Protein AF-A0A7X6B1A9-F1 (afdb_monomer_lite)

Radius of gyration: 17.67 Å; chains: 1; bounding box: 38×29×54 Å

Sequence (160 aa):
MDDIAAAAGVGKGTLFRAFGSRDGLLDALFAARLNPWRKELHRTGSPIGPGAPAADRIVSILEQLLNFKLENPGLLAARESSGTNLLAAPHYLWVHSVLCDLLEQVGIRAPSAQYTAHLLLGGLHVELIAALKASGCSEADIRHALVSTARRVLGMPTDT

Foldseek 3Di:
DCVVCVVVVHDPVVCCVVQVDPVSVLVVVVCVLCVVVVVLCPDPPRQLHPPHQLLSNLLVLLVVLLVSCVVPVVSLVVNVVVVDDQCPDPVLVVQLVSQLVSCVSLPQHPPRSSVVSVVLVVLNDSVNVVVCVVVPDDSVNSSLVSSQVSCVVSVHDRPD

Secondary structure (DSSP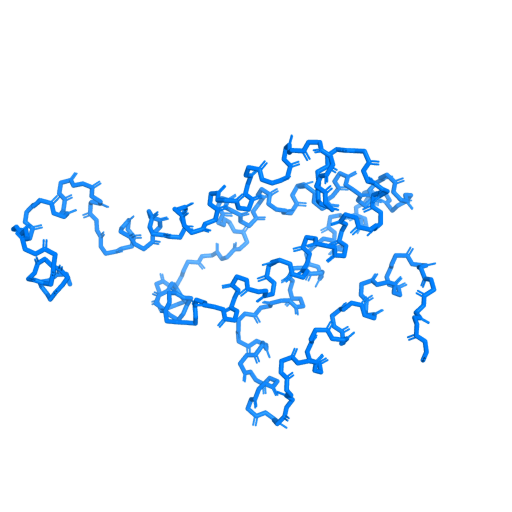, 8-state):
-HHHHHHTTS-HHHHHHHHSSHHHHHHHHHHHHHHHHHHHTTSTTSTTSTTS-HHHHHHHHHHHHHHHHHH-HHHHHHHHTTT--GGG-HHHHHHHHHHHHHHHHTT--TTHHHHHHHHHHHTT-HHHHHHHHHTT--HHHHHHHHHHHHHHHTTPPPP-

InterPro domains:
  IPR001647 DNA-binding HTH domain, TetR-type [PF00440] (1-29)
  IPR001647 DNA-binding HTH domain, TetR-type [PS50977] (1-37)
  IPR009057 Homedomain-like superfamily [SSF46689] (1-44)
  IPR050109 HTH-type, TetR-like transcriptional regulator [PTHR30055] (1-154)

Organism: Streptomyces malaysiensis (NCBI:txid92644)

Structure (mmCIF, N/CA/C/O backbone):
data_AF-A0A7X6B1A9-F1
#
_entry.id   AF-A0A7X6B1A9-F1
#
loop_
_atom_site.group_PDB
_atom_site.id
_atom_site.type_symbol
_atom_site.label_atom_id
_atom_site.label_alt_id
_atom_site.label_comp_id
_atom_site.label_asym_id
_atom_site.label_entity_id
_atom_site.label_seq_id
_atom_site.pdbx_PDB_ins_code
_atom_site.Cartn_x
_atom_site.Cartn_y
_atom_site.Cartn_z
_atom_site.occupancy
_atom_site.B_iso_or_equiv
_atom_site.auth_seq_id
_atom_site.auth_comp_id
_atom_site.auth_asym_id
_atom_site.auth_atom_id
_atom_site.pdbx_PDB_model_num
ATOM 1 N N . MET A 1 1 ? 16.845 1.665 -21.082 1.00 87.38 1 MET A N 1
ATOM 2 C CA . MET A 1 1 ? 15.881 1.371 -22.171 1.00 87.38 1 MET A CA 1
ATOM 3 C C . MET A 1 1 ? 16.498 0.434 -23.188 1.00 87.38 1 MET A C 1
ATOM 5 O O . MET A 1 1 ? 15.855 -0.550 -23.510 1.00 87.38 1 MET A O 1
ATOM 9 N N . ASP A 1 2 ? 17.723 0.699 -23.647 1.00 91.25 2 ASP A N 1
ATOM 10 C CA . ASP A 1 2 ? 18.431 -0.195 -24.576 1.00 91.25 2 ASP A CA 1
ATOM 11 C C . ASP A 1 2 ? 18.623 -1.602 -23.996 1.00 91.25 2 ASP A C 1
ATOM 13 O O . ASP A 1 2 ? 18.203 -2.568 -24.623 1.00 91.25 2 ASP A O 1
ATOM 17 N N . ASP A 1 3 ? 19.086 -1.709 -22.747 1.00 92.12 3 ASP A N 1
ATOM 18 C CA . ASP A 1 3 ? 19.242 -3.008 -22.070 1.00 92.12 3 ASP A CA 1
ATOM 19 C C . ASP A 1 3 ? 17.919 -3.769 -21.917 1.00 92.12 3 ASP A C 1
ATOM 21 O O . ASP A 1 3 ? 17.873 -4.987 -22.052 1.00 92.12 3 ASP A O 1
ATOM 25 N N . ILE A 1 4 ? 16.816 -3.049 -21.681 1.00 90.88 4 ILE A N 1
ATOM 26 C CA . ILE A 1 4 ? 15.475 -3.644 -21.576 1.00 90.88 4 ILE A CA 1
ATOM 27 C C . ILE A 1 4 ? 15.030 -4.170 -22.942 1.00 90.88 4 ILE A C 1
ATOM 29 O O . ILE A 1 4 ? 14.465 -5.255 -23.022 1.00 90.88 4 ILE A O 1
ATOM 33 N N . ALA A 1 5 ? 15.288 -3.418 -24.016 1.00 92.50 5 ALA A N 1
ATOM 34 C CA . ALA A 1 5 ? 14.943 -3.830 -25.372 1.00 92.50 5 ALA A CA 1
ATOM 35 C C . ALA A 1 5 ? 15.740 -5.078 -25.780 1.00 92.50 5 ALA A C 1
ATOM 37 O O . ALA A 1 5 ? 15.156 -6.044 -26.267 1.00 92.50 5 ALA A O 1
ATOM 38 N N . ALA A 1 6 ? 17.044 -5.087 -25.484 1.00 94.75 6 ALA A N 1
ATOM 39 C CA . ALA A 1 6 ? 17.920 -6.232 -25.702 1.00 94.75 6 ALA A CA 1
ATOM 40 C C . ALA A 1 6 ? 17.452 -7.466 -24.915 1.00 94.75 6 ALA A C 1
ATOM 42 O O . ALA A 1 6 ? 17.275 -8.531 -25.501 1.00 94.75 6 ALA A O 1
ATOM 43 N N . ALA A 1 7 ? 17.170 -7.314 -23.617 1.00 93.44 7 ALA A N 1
ATOM 44 C CA . ALA A 1 7 ? 16.677 -8.402 -22.774 1.00 93.44 7 ALA A CA 1
ATOM 45 C C . ALA A 1 7 ? 15.302 -8.934 -23.219 1.00 93.44 7 ALA A C 1
ATOM 47 O O . ALA A 1 7 ? 15.037 -10.127 -23.102 1.00 93.44 7 ALA A O 1
ATOM 48 N N . ALA A 1 8 ? 14.432 -8.068 -23.747 1.00 91.81 8 ALA A N 1
ATOM 49 C CA . ALA A 1 8 ? 13.116 -8.442 -24.261 1.00 91.81 8 ALA A CA 1
ATOM 50 C C . ALA A 1 8 ? 13.137 -8.936 -25.721 1.00 91.81 8 ALA A C 1
ATOM 52 O O . ALA A 1 8 ? 12.088 -9.308 -26.244 1.00 91.81 8 ALA A O 1
ATOM 53 N N . GLY A 1 9 ? 14.292 -8.922 -26.398 1.00 94.62 9 GLY A N 1
ATOM 54 C CA . GLY A 1 9 ? 14.406 -9.315 -27.805 1.00 94.62 9 GLY A CA 1
ATOM 55 C C . GLY A 1 9 ? 13.642 -8.401 -28.772 1.00 94.62 9 GLY A C 1
ATOM 56 O O . GLY A 1 9 ? 13.244 -8.839 -29.849 1.00 94.62 9 GLY A O 1
ATOM 57 N N . VAL A 1 10 ? 13.408 -7.138 -28.399 1.00 95.44 10 VAL A N 1
ATOM 58 C CA . VAL A 1 10 ? 12.674 -6.157 -29.215 1.00 95.44 10 VAL A CA 1
ATOM 59 C C . VAL A 1 10 ? 13.539 -4.947 -29.547 1.00 95.44 10 VAL A C 1
ATOM 61 O O . VAL A 1 10 ? 14.475 -4.598 -28.832 1.00 95.44 10 VAL A O 1
ATOM 64 N N . GLY A 1 11 ? 13.198 -4.241 -30.625 1.00 94.62 11 GLY A N 1
ATOM 65 C CA . GLY A 1 11 ? 13.831 -2.960 -30.929 1.00 94.62 11 GLY A CA 1
ATOM 66 C C . GLY A 1 11 ? 13.464 -1.883 -29.901 1.00 94.62 11 GLY A C 1
ATOM 67 O O . GLY A 1 11 ? 12.318 -1.800 -29.455 1.00 94.62 11 GLY A O 1
ATOM 68 N N . LYS A 1 12 ? 14.405 -0.979 -29.590 1.00 92.94 12 LYS A N 1
ATOM 69 C CA . LYS A 1 12 ? 14.173 0.200 -28.728 1.00 92.94 12 LYS A CA 1
ATOM 70 C C . LYS A 1 12 ? 12.920 0.982 -29.152 1.00 92.94 12 LYS A C 1
ATOM 72 O O . LYS A 1 12 ? 12.109 1.359 -28.310 1.00 92.94 12 LYS A O 1
ATOM 77 N N . GLY A 1 13 ? 12.728 1.169 -30.462 1.00 93.19 13 GLY A N 1
ATOM 78 C CA . GLY A 1 13 ? 11.564 1.859 -31.029 1.00 93.19 13 GLY A CA 1
ATOM 79 C C . GLY A 1 13 ? 10.220 1.209 -30.679 1.00 93.19 13 GLY A C 1
ATOM 80 O O . GLY A 1 13 ? 9.235 1.923 -30.518 1.00 93.19 13 GLY A O 1
ATOM 81 N N . THR A 1 14 ? 10.175 -0.112 -30.485 1.00 95.12 14 THR A N 1
ATOM 82 C CA . THR A 1 14 ? 8.969 -0.825 -30.035 1.00 95.12 14 THR A CA 1
ATOM 83 C C . THR A 1 14 ? 8.588 -0.412 -28.617 1.00 95.12 14 THR A C 1
ATOM 85 O O . THR A 1 14 ? 7.427 -0.101 -28.366 1.00 95.12 14 THR A O 1
ATOM 88 N N . LEU A 1 15 ? 9.563 -0.322 -27.705 1.00 93.06 15 LEU A N 1
ATOM 89 C CA . LEU A 1 15 ? 9.310 0.117 -26.331 1.00 93.06 15 LEU A CA 1
ATOM 90 C C . LEU A 1 15 ? 8.852 1.577 -26.272 1.00 93.06 15 LEU A C 1
ATOM 92 O O . LEU A 1 15 ? 7.903 1.884 -25.561 1.00 93.06 15 LEU A O 1
ATOM 96 N N . PHE A 1 16 ? 9.475 2.476 -27.040 1.00 92.81 16 PHE A N 1
ATOM 97 C CA . PHE A 1 16 ? 9.048 3.880 -27.076 1.00 92.81 16 PHE A CA 1
ATOM 98 C C . PHE A 1 16 ? 7.653 4.055 -27.686 1.00 92.81 16 PHE A C 1
ATOM 100 O O . PHE A 1 16 ? 6.884 4.871 -27.195 1.00 92.81 16 PHE A O 1
ATOM 107 N N . ARG A 1 17 ? 7.282 3.270 -28.705 1.00 94.44 17 ARG A N 1
ATOM 108 C CA . ARG A 1 17 ? 5.914 3.290 -29.254 1.00 94.44 17 ARG A CA 1
ATOM 109 C C . ARG A 1 17 ? 4.878 2.759 -28.265 1.00 94.44 17 ARG A C 1
ATOM 111 O O . ARG A 1 17 ? 3.779 3.294 -28.212 1.00 94.44 17 ARG A O 1
ATOM 118 N N . ALA A 1 18 ? 5.220 1.719 -27.505 1.00 92.81 18 ALA A N 1
ATOM 119 C CA . ALA A 1 18 ? 4.309 1.106 -26.541 1.00 92.81 18 ALA A CA 1
ATOM 120 C C . ALA A 1 18 ? 4.152 1.931 -25.253 1.00 92.81 18 ALA A C 1
ATOM 122 O O . ALA A 1 18 ? 3.051 2.029 -24.721 1.00 92.81 18 ALA A O 1
ATOM 123 N N . PHE A 1 19 ? 5.244 2.508 -24.749 1.00 93.00 19 PHE A N 1
ATOM 124 C CA . PHE A 1 19 ? 5.297 3.076 -23.399 1.00 93.00 19 PHE A CA 1
ATOM 125 C C . PHE A 1 19 ? 5.673 4.561 -23.355 1.00 93.00 19 PHE A C 1
ATOM 127 O O . PHE A 1 19 ? 5.587 5.176 -22.297 1.00 93.00 19 PHE A O 1
ATOM 134 N N . GLY A 1 20 ? 6.105 5.156 -24.470 1.00 92.00 20 GLY A N 1
ATOM 135 C CA . GLY A 1 20 ? 6.470 6.574 -24.583 1.00 92.00 20 GLY A CA 1
ATOM 136 C C . GLY A 1 20 ? 7.807 6.944 -23.934 1.00 92.00 20 GLY A C 1
ATOM 137 O O . GLY A 1 20 ? 8.630 7.614 -24.551 1.00 92.00 20 GLY A O 1
ATOM 138 N N . SER A 1 21 ? 8.053 6.496 -22.705 1.00 90.19 21 SER A N 1
ATOM 139 C CA . SER A 1 21 ? 9.254 6.809 -21.930 1.00 90.19 21 SER A CA 1
ATOM 140 C C . SER A 1 21 ? 9.630 5.667 -20.982 1.00 90.19 21 SER A C 1
ATOM 142 O O . SER A 1 21 ? 8.912 4.674 -20.842 1.00 90.19 21 SER A O 1
ATOM 144 N N . ARG A 1 22 ? 10.776 5.808 -20.303 1.00 87.88 22 ARG A N 1
ATOM 145 C CA . ARG A 1 22 ? 11.149 4.911 -19.199 1.00 87.88 22 ARG A CA 1
ATOM 146 C C . ARG A 1 22 ? 10.115 4.969 -18.071 1.00 87.88 22 ARG A C 1
ATOM 148 O O . ARG A 1 22 ? 9.767 3.922 -17.539 1.00 87.88 22 ARG A O 1
ATOM 155 N N . ASP A 1 23 ? 9.609 6.157 -17.747 1.00 83.69 23 ASP A N 1
ATOM 156 C CA . ASP A 1 23 ? 8.595 6.329 -16.703 1.00 83.69 23 ASP A CA 1
ATOM 157 C C . ASP A 1 23 ? 7.257 5.710 -17.115 1.00 83.69 23 ASP A C 1
ATOM 159 O O . ASP A 1 23 ? 6.664 4.980 -16.329 1.00 83.69 23 ASP A O 1
ATOM 163 N N . GLY A 1 24 ? 6.840 5.872 -18.376 1.00 86.94 24 GLY A N 1
ATOM 164 C CA . GLY A 1 24 ? 5.639 5.211 -18.893 1.00 86.94 24 GLY A CA 1
ATOM 165 C C . GLY A 1 24 ? 5.747 3.681 -18.878 1.00 86.94 24 GLY A C 1
ATOM 166 O O . GLY A 1 24 ? 4.771 2.988 -18.588 1.00 86.94 24 GLY A O 1
ATOM 167 N N . LEU A 1 25 ? 6.949 3.133 -19.094 1.00 90.06 25 LEU A N 1
ATOM 168 C CA . LEU A 1 25 ? 7.212 1.702 -18.920 1.00 90.06 25 LEU A CA 1
ATOM 169 C C . LEU A 1 25 ? 7.118 1.283 -17.443 1.00 90.06 25 LEU A C 1
ATOM 171 O O . LEU A 1 25 ? 6.514 0.253 -17.141 1.00 90.06 25 LEU A O 1
ATOM 175 N N . LEU A 1 26 ? 7.696 2.059 -16.521 1.00 87.44 26 LEU A N 1
ATOM 176 C CA . LEU A 1 26 ? 7.615 1.787 -15.081 1.00 87.44 26 LEU A CA 1
ATOM 177 C C . LEU A 1 26 ? 6.173 1.877 -14.565 1.00 87.44 26 LEU A C 1
ATOM 179 O O . LEU A 1 26 ? 5.768 1.052 -13.747 1.00 87.44 26 LEU A O 1
ATOM 183 N N . ASP A 1 27 ? 5.380 2.822 -15.067 1.00 84.50 27 ASP A N 1
ATOM 184 C CA . ASP A 1 27 ? 3.955 2.936 -14.761 1.00 84.50 27 ASP A CA 1
ATOM 185 C C . ASP A 1 27 ? 3.160 1.743 -15.288 1.00 84.50 27 ASP A C 1
ATOM 187 O O . ASP A 1 27 ? 2.357 1.175 -14.544 1.00 84.50 27 ASP A O 1
ATOM 191 N N . ALA A 1 28 ? 3.418 1.306 -16.523 1.00 89.00 28 ALA A N 1
ATOM 192 C CA . ALA A 1 28 ? 2.792 0.113 -17.086 1.00 89.00 28 ALA A CA 1
ATOM 193 C C . ALA A 1 28 ? 3.147 -1.148 -16.281 1.00 89.00 28 ALA A C 1
ATOM 195 O O . ALA A 1 28 ? 2.265 -1.945 -15.952 1.00 89.00 28 ALA A O 1
ATOM 196 N N . LEU A 1 29 ? 4.419 -1.306 -15.901 1.00 89.62 29 LEU A N 1
ATOM 197 C CA . LEU A 1 29 ? 4.881 -2.421 -15.074 1.00 89.62 29 LEU A CA 1
ATOM 198 C C . LEU A 1 29 ? 4.231 -2.399 -13.685 1.00 89.62 29 LEU A C 1
ATOM 200 O O . LEU A 1 29 ? 3.750 -3.427 -13.207 1.00 89.62 29 LEU A O 1
ATOM 204 N N . PHE A 1 30 ? 4.165 -1.229 -13.052 1.00 87.56 30 PHE A N 1
ATOM 205 C CA . PHE A 1 30 ? 3.505 -1.055 -11.763 1.00 87.56 30 PHE A CA 1
ATOM 206 C C . PHE A 1 30 ? 2.010 -1.375 -11.846 1.00 87.56 30 PHE A C 1
ATOM 208 O O . PHE A 1 30 ? 1.493 -2.129 -11.024 1.00 87.56 30 PHE A O 1
ATOM 215 N N . ALA A 1 31 ? 1.316 -0.868 -12.867 1.00 86.81 31 ALA A N 1
ATOM 216 C CA . ALA A 1 31 ? -0.095 -1.155 -13.093 1.00 86.81 31 ALA A CA 1
ATOM 217 C C . ALA A 1 31 ? -0.346 -2.654 -13.316 1.00 86.81 31 ALA A C 1
ATOM 219 O O . ALA A 1 31 ? -1.300 -3.197 -12.758 1.00 86.81 31 ALA A O 1
ATOM 220 N N . ALA A 1 32 ? 0.520 -3.330 -14.077 1.00 89.94 32 ALA A N 1
ATOM 221 C CA . ALA A 1 32 ? 0.438 -4.768 -14.305 1.00 89.94 32 ALA A CA 1
ATOM 222 C C . ALA A 1 32 ? 0.615 -5.566 -13.004 1.00 89.94 32 ALA A C 1
ATOM 224 O O . ALA A 1 32 ? -0.173 -6.473 -12.736 1.00 89.94 32 ALA A O 1
ATOM 225 N N . ARG A 1 33 ? 1.592 -5.193 -12.167 1.00 88.69 33 ARG A N 1
ATOM 226 C CA . ARG A 1 33 ? 1.840 -5.822 -10.858 1.00 88.69 33 ARG A CA 1
ATOM 227 C C . ARG A 1 33 ? 0.716 -5.564 -9.856 1.00 88.69 33 ARG A C 1
ATOM 229 O O . ARG A 1 33 ? 0.431 -6.426 -9.035 1.00 88.69 33 ARG A O 1
ATOM 236 N N . LEU A 1 34 ? 0.053 -4.411 -9.940 1.00 85.38 34 LEU A N 1
ATOM 237 C CA . LEU A 1 34 ? -1.069 -4.063 -9.068 1.00 85.38 34 LEU A CA 1
ATOM 238 C C . LEU A 1 34 ? -2.392 -4.713 -9.511 1.00 85.38 34 LEU A C 1
ATOM 240 O O . LEU A 1 34 ? -3.319 -4.846 -8.716 1.00 85.38 34 LEU A O 1
ATOM 244 N N . ASN A 1 35 ? -2.511 -5.120 -10.776 1.00 87.88 35 ASN A N 1
ATOM 245 C CA . ASN A 1 35 ? -3.762 -5.622 -11.346 1.00 87.88 35 ASN A CA 1
ATOM 246 C C . ASN A 1 35 ? -4.357 -6.848 -10.617 1.00 87.88 35 ASN A C 1
ATOM 248 O O . ASN A 1 35 ? -5.567 -6.840 -10.384 1.00 87.88 35 ASN A O 1
ATOM 252 N N . PRO A 1 36 ? -3.581 -7.879 -10.216 1.00 87.38 36 PRO A N 1
ATOM 253 C CA . PRO A 1 36 ? -4.116 -8.997 -9.434 1.00 87.38 36 PRO A CA 1
ATOM 254 C C . PRO A 1 36 ? -4.768 -8.525 -8.132 1.00 87.38 36 PRO A C 1
ATOM 256 O O . PRO A 1 36 ? -5.891 -8.914 -7.825 1.00 87.38 36 PRO A O 1
ATOM 259 N N . TRP A 1 37 ? -4.111 -7.598 -7.435 1.00 86.06 37 TRP A N 1
ATOM 260 C CA . TRP A 1 37 ? -4.630 -7.003 -6.211 1.00 86.06 37 TRP A CA 1
ATOM 261 C C . TRP A 1 37 ? -5.926 -6.210 -6.443 1.00 86.06 37 TRP A C 1
ATOM 263 O O . TRP A 1 37 ? -6.893 -6.349 -5.694 1.00 86.06 37 TRP A O 1
ATOM 273 N N . ARG A 1 38 ? -6.010 -5.438 -7.537 1.00 86.19 38 ARG A N 1
ATOM 274 C CA . ARG A 1 38 ? -7.248 -4.720 -7.896 1.00 86.19 38 ARG A CA 1
ATOM 275 C C . ARG A 1 38 ? -8.424 -5.656 -8.167 1.00 86.19 38 ARG A C 1
ATOM 277 O O . ARG A 1 38 ? -9.558 -5.320 -7.830 1.00 86.19 38 ARG A O 1
ATOM 284 N N . LYS A 1 39 ? -8.173 -6.808 -8.792 1.00 88.56 39 LYS A N 1
ATOM 285 C CA . LYS A 1 39 ? -9.212 -7.820 -9.038 1.00 88.56 39 LYS A CA 1
ATOM 286 C C . LYS A 1 39 ? -9.717 -8.4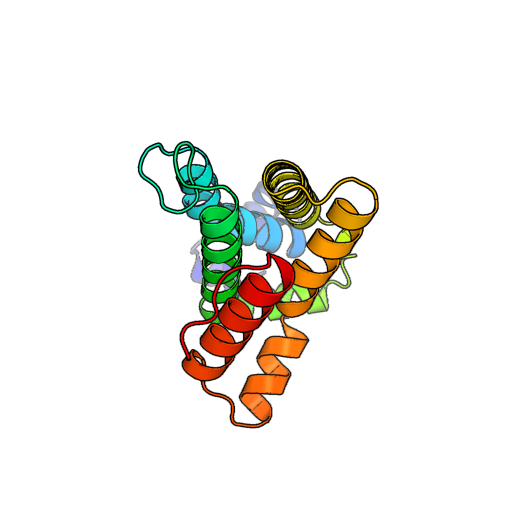14 -7.728 1.00 88.56 39 LYS A C 1
ATOM 288 O O . LYS A 1 39 ? -10.919 -8.578 -7.555 1.00 88.56 39 LYS A O 1
ATOM 293 N N . GLU A 1 40 ? -8.803 -8.670 -6.802 1.00 88.19 40 GLU A N 1
ATOM 294 C CA . GLU A 1 40 ? -9.097 -9.261 -5.501 1.00 88.19 40 GLU A CA 1
ATOM 295 C C . GLU A 1 40 ? -10.015 -8.365 -4.647 1.00 88.19 40 GLU A C 1
ATOM 297 O O . GLU A 1 40 ? -10.963 -8.854 -4.038 1.00 88.19 40 GLU A O 1
ATOM 302 N N . LEU A 1 41 ? -9.843 -7.038 -4.723 1.00 86.62 41 LEU A N 1
ATOM 303 C CA . LEU A 1 41 ? -10.714 -6.045 -4.068 1.00 86.62 41 LEU A CA 1
ATOM 304 C C . LEU A 1 41 ? -12.186 -6.104 -4.507 1.00 86.62 41 LEU A C 1
ATOM 306 O O . LEU A 1 41 ? -13.062 -5.662 -3.765 1.00 86.62 41 LEU A O 1
ATOM 310 N N . HIS A 1 42 ? -12.466 -6.644 -5.693 1.00 87.31 42 HIS A N 1
ATOM 311 C CA . HIS A 1 42 ? -13.822 -6.781 -6.232 1.00 87.31 42 HIS A CA 1
ATOM 312 C C . HIS A 1 42 ? -14.356 -8.217 -6.134 1.00 87.31 42 HIS A C 1
ATOM 314 O O . HIS A 1 42 ? -15.511 -8.469 -6.474 1.00 87.31 42 HIS A O 1
ATOM 320 N N . ARG A 1 43 ? -13.540 -9.172 -5.672 1.00 89.56 43 ARG A N 1
ATOM 321 C CA . ARG A 1 43 ? -13.897 -10.590 -5.629 1.00 89.56 43 ARG A CA 1
ATOM 322 C C . ARG A 1 43 ? -14.608 -10.933 -4.320 1.00 89.56 43 ARG A C 1
ATOM 324 O O . ARG A 1 43 ? -14.024 -10.837 -3.245 1.00 89.56 43 ARG A O 1
ATOM 331 N N . THR A 1 44 ? -15.850 -11.407 -4.392 1.00 86.12 44 THR A N 1
ATOM 332 C CA . THR A 1 44 ? -16.561 -11.944 -3.218 1.00 86.12 44 THR A CA 1
ATOM 333 C C . THR A 1 44 ? -15.798 -13.123 -2.604 1.00 86.12 44 THR A C 1
ATOM 335 O O . THR A 1 44 ? -15.225 -13.951 -3.318 1.00 86.12 44 THR A O 1
ATOM 338 N N . GLY A 1 45 ? -15.770 -13.194 -1.271 1.00 86.38 45 GLY A N 1
ATOM 339 C CA . GLY A 1 45 ? -15.002 -14.206 -0.536 1.00 86.38 45 GLY A CA 1
ATOM 340 C C . GLY A 1 45 ? -13.492 -13.945 -0.516 1.00 86.38 45 GLY A C 1
ATOM 341 O O . GLY A 1 45 ? -12.722 -14.819 -0.127 1.00 86.38 45 GLY A O 1
ATOM 342 N N . SER A 1 46 ? -13.046 -12.775 -0.974 1.00 89.12 46 SER A N 1
ATOM 343 C CA . SER A 1 46 ? -11.697 -12.279 -0.712 1.00 89.12 46 SER A CA 1
ATOM 344 C C . SER A 1 46 ? -11.612 -11.619 0.669 1.00 89.12 46 SER A C 1
ATOM 346 O O . SER A 1 46 ? -12.544 -10.894 1.023 1.00 89.12 46 SER A O 1
ATOM 348 N N . PRO A 1 47 ? -10.484 -11.747 1.398 1.00 85.25 47 PRO A N 1
ATOM 349 C CA . PRO A 1 47 ? -10.221 -10.969 2.615 1.00 85.25 47 PRO A CA 1
ATOM 350 C C . PRO A 1 47 ? -10.299 -9.444 2.422 1.00 85.25 47 PRO A C 1
ATOM 352 O O . PRO A 1 47 ? -10.579 -8.714 3.366 1.00 85.25 47 PRO A O 1
ATOM 355 N N . ILE A 1 48 ? -10.075 -8.948 1.200 1.00 87.50 48 ILE A N 1
ATOM 356 C CA . ILE A 1 48 ? -10.199 -7.520 0.854 1.00 87.50 48 ILE A CA 1
ATOM 357 C C . ILE A 1 48 ? -11.440 -7.208 0.022 1.00 87.50 48 ILE A C 1
ATOM 359 O O . ILE A 1 48 ? -11.726 -6.040 -0.246 1.00 87.50 48 ILE A O 1
ATOM 363 N N . GLY A 1 49 ? -12.190 -8.227 -0.383 1.00 87.56 49 GLY A N 1
ATOM 364 C CA . GLY A 1 49 ? -13.351 -8.082 -1.245 1.00 87.56 49 GLY A CA 1
ATOM 365 C C . GLY A 1 49 ? -14.642 -7.762 -0.494 1.00 87.56 49 GLY A C 1
ATOM 366 O O . GLY A 1 49 ? -14.663 -7.653 0.735 1.00 87.56 49 GLY A O 1
ATOM 367 N N . PRO A 1 50 ? -15.753 -7.607 -1.229 1.00 85.62 50 PRO A N 1
ATOM 368 C CA . PRO A 1 50 ? -17.064 -7.382 -0.635 1.00 85.62 50 PRO A CA 1
ATOM 369 C C . PRO A 1 50 ? -17.486 -8.553 0.266 1.00 85.62 50 PRO A C 1
ATOM 371 O O . PRO A 1 50 ? -17.282 -9.719 -0.081 1.00 85.62 50 PRO A O 1
ATOM 374 N N . GLY A 1 51 ? -18.117 -8.232 1.398 1.00 86.38 51 GLY A N 1
ATOM 375 C CA . GLY A 1 51 ? -18.650 -9.205 2.360 1.00 86.38 51 GLY A CA 1
ATOM 376 C C . GLY A 1 51 ? -17.774 -9.448 3.592 1.00 86.38 51 GLY A C 1
ATOM 377 O O . GLY A 1 51 ? -18.289 -9.935 4.593 1.00 86.38 51 GLY A O 1
ATOM 378 N N . ALA A 1 52 ? -16.492 -9.069 3.564 1.00 90.31 52 ALA A N 1
ATOM 379 C CA . ALA A 1 52 ? -15.651 -9.054 4.762 1.00 90.31 52 ALA A CA 1
ATOM 380 C C . ALA A 1 52 ? -15.918 -7.792 5.617 1.00 90.31 52 ALA A C 1
ATOM 382 O O . ALA A 1 52 ? -16.227 -6.736 5.047 1.00 90.31 52 ALA A O 1
ATOM 383 N N . PRO A 1 53 ? -15.788 -7.856 6.959 1.00 93.81 53 PRO A N 1
ATOM 384 C CA . PRO A 1 53 ? -15.922 -6.684 7.823 1.00 93.81 53 PRO A CA 1
ATOM 385 C C . PRO A 1 53 ? -14.958 -5.565 7.417 1.00 93.81 53 PRO A C 1
ATOM 387 O O . PRO A 1 53 ? -13.797 -5.817 7.096 1.00 93.81 53 PRO A O 1
ATOM 390 N N . ALA A 1 54 ? -15.420 -4.312 7.437 1.00 94.94 54 ALA A N 1
ATOM 391 C CA . ALA A 1 54 ? -14.636 -3.181 6.934 1.00 94.94 54 ALA A CA 1
ATOM 392 C C . ALA A 1 54 ? -13.272 -3.034 7.633 1.00 94.94 54 ALA A C 1
ATOM 394 O O . ALA A 1 54 ? -12.271 -2.767 6.971 1.00 94.94 54 ALA A O 1
ATOM 395 N N . ALA A 1 55 ? -13.215 -3.284 8.944 1.00 95.56 55 ALA A N 1
ATOM 396 C CA . ALA A 1 55 ? -11.977 -3.228 9.717 1.00 95.56 55 ALA A CA 1
ATOM 397 C C . ALA A 1 55 ? -10.959 -4.298 9.263 1.00 95.56 55 ALA A C 1
ATOM 399 O O . ALA A 1 55 ? -9.799 -3.979 8.998 1.00 95.56 55 ALA A O 1
ATOM 400 N N . ASP A 1 56 ? 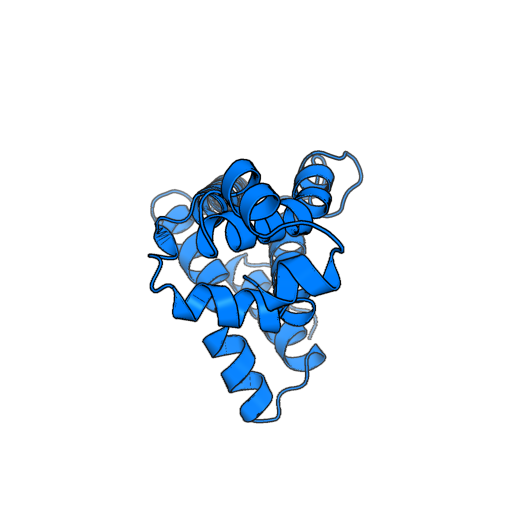-11.413 -5.539 9.059 1.00 94.25 56 ASP A N 1
ATOM 401 C CA . ASP A 1 56 ? -10.577 -6.644 8.568 1.00 94.25 56 ASP A CA 1
ATOM 402 C C . ASP A 1 56 ? -10.082 -6.392 7.139 1.00 94.25 56 ASP A C 1
ATOM 404 O O . ASP A 1 56 ? -8.933 -6.698 6.801 1.00 94.25 56 ASP A O 1
ATOM 408 N N . ARG A 1 57 ? -10.926 -5.774 6.301 1.00 95.75 57 ARG A N 1
ATOM 409 C CA . ARG A 1 57 ? -10.551 -5.366 4.941 1.00 95.75 57 ARG A CA 1
ATOM 410 C C . ARG A 1 57 ? -9.445 -4.320 4.952 1.00 95.75 57 ARG A C 1
ATOM 412 O O . ARG A 1 57 ? -8.519 -4.442 4.157 1.00 95.75 57 ARG A O 1
ATOM 419 N N . ILE A 1 58 ? -9.510 -3.320 5.839 1.00 96.50 58 ILE A N 1
ATOM 420 C CA . ILE A 1 58 ? -8.454 -2.301 5.976 1.00 96.50 58 ILE A CA 1
ATOM 421 C C . ILE A 1 58 ? -7.122 -2.975 6.311 1.00 96.50 58 ILE A C 1
ATOM 423 O O . ILE A 1 58 ? -6.136 -2.744 5.615 1.00 96.50 58 ILE A O 1
ATOM 427 N N . VAL A 1 59 ? -7.095 -3.849 7.320 1.00 96.00 59 VAL A N 1
ATOM 428 C CA . VAL A 1 59 ? -5.873 -4.575 7.708 1.00 96.00 59 VAL A CA 1
ATOM 429 C C . VAL A 1 59 ? -5.343 -5.411 6.538 1.00 96.00 59 VAL A C 1
ATOM 431 O O . VAL A 1 59 ? -4.182 -5.272 6.154 1.00 96.00 59 VAL A O 1
ATOM 434 N N . SER A 1 60 ? -6.214 -6.188 5.890 1.00 95.00 60 SER A N 1
ATOM 435 C CA . SER A 1 60 ? -5.851 -7.050 4.758 1.00 95.00 60 SER A CA 1
ATOM 436 C C . SER A 1 60 ? -5.358 -6.264 3.531 1.00 95.00 60 SER A C 1
ATOM 438 O O . SER A 1 60 ? -4.524 -6.754 2.764 1.00 95.00 60 SER A O 1
ATOM 440 N N . ILE A 1 61 ? -5.858 -5.040 3.319 1.00 95.31 61 ILE A N 1
ATOM 441 C CA . ILE A 1 61 ? -5.369 -4.109 2.291 1.00 95.31 61 ILE A CA 1
ATOM 442 C C . ILE A 1 61 ? -3.944 -3.665 2.623 1.00 95.31 61 ILE A C 1
ATOM 444 O O . ILE A 1 61 ? -3.069 -3.745 1.761 1.00 95.31 61 ILE A O 1
ATOM 448 N N . LEU A 1 62 ? -3.697 -3.223 3.858 1.00 95.94 62 LEU A N 1
ATOM 449 C CA . LEU A 1 62 ? -2.381 -2.743 4.286 1.00 95.94 62 LEU A CA 1
ATOM 450 C C . LEU A 1 62 ? -1.321 -3.844 4.195 1.00 95.94 62 LEU A C 1
ATOM 452 O O . LEU A 1 62 ? -0.217 -3.592 3.715 1.00 95.94 62 LEU A O 1
ATOM 456 N N . GLU A 1 63 ? -1.663 -5.074 4.573 1.00 94.62 63 GLU A N 1
ATOM 457 C CA . GLU A 1 63 ? -0.757 -6.217 4.446 1.00 94.62 63 GLU A CA 1
ATOM 458 C C . GLU A 1 63 ? -0.416 -6.553 2.993 1.00 94.62 63 GLU A C 1
ATOM 460 O O . GLU A 1 63 ? 0.739 -6.848 2.681 1.00 94.62 63 GLU A O 1
ATOM 465 N N . GLN A 1 64 ? -1.386 -6.480 2.081 1.00 93.06 64 GLN A N 1
ATOM 466 C CA . GLN A 1 64 ? -1.121 -6.711 0.660 1.00 93.06 64 GLN A CA 1
ATOM 467 C C . GLN A 1 64 ? -0.288 -5.594 0.036 1.00 93.06 64 GLN A C 1
ATOM 469 O O . GLN A 1 64 ? 0.579 -5.869 -0.793 1.00 93.06 64 GLN A O 1
ATOM 474 N N . LEU A 1 65 ? -0.485 -4.347 0.468 1.00 93.06 65 LEU A N 1
ATOM 475 C CA . LEU A 1 65 ? 0.382 -3.238 0.080 1.00 93.06 65 LEU A CA 1
ATOM 476 C C . LEU A 1 65 ? 1.808 -3.426 0.613 1.00 93.06 65 LEU A C 1
ATOM 478 O O . LEU A 1 65 ? 2.759 -3.154 -0.118 1.00 93.06 65 LEU A O 1
ATOM 482 N N . LEU A 1 66 ? 1.975 -3.920 1.844 1.00 94.62 66 LEU A N 1
ATOM 483 C CA . LEU A 1 66 ? 3.290 -4.275 2.379 1.00 94.62 66 LEU A CA 1
ATOM 484 C C . LEU A 1 66 ? 3.946 -5.383 1.545 1.00 94.62 66 LEU A C 1
ATOM 486 O O . LEU A 1 66 ? 5.083 -5.211 1.114 1.00 94.62 66 LEU A O 1
ATOM 490 N N . ASN A 1 67 ? 3.228 -6.475 1.257 1.00 92.81 67 ASN A N 1
ATOM 491 C CA . ASN A 1 67 ? 3.736 -7.577 0.427 1.00 92.81 67 ASN A CA 1
ATOM 492 C C . ASN A 1 67 ? 4.185 -7.079 -0.942 1.00 92.81 67 ASN A C 1
ATOM 494 O O . ASN A 1 67 ? 5.308 -7.342 -1.362 1.00 92.81 67 ASN A O 1
ATOM 498 N N . PHE A 1 68 ? 3.346 -6.274 -1.594 1.00 91.44 68 PHE A N 1
ATOM 499 C CA . PHE A 1 68 ? 3.681 -5.663 -2.870 1.00 91.44 68 PHE A CA 1
ATOM 500 C C . PHE A 1 68 ? 4.995 -4.875 -2.792 1.00 91.44 68 PHE A C 1
ATOM 502 O O . PHE A 1 68 ? 5.816 -4.956 -3.707 1.00 91.44 68 PHE A O 1
ATOM 509 N N . LYS A 1 69 ? 5.226 -4.135 -1.700 1.00 91.56 69 LYS A N 1
ATOM 510 C CA . LYS A 1 69 ? 6.456 -3.358 -1.518 1.00 91.56 69 LYS A CA 1
ATOM 511 C C . LYS A 1 69 ? 7.684 -4.231 -1.284 1.00 91.56 69 LYS A C 1
ATOM 513 O O . LYS A 1 69 ? 8.724 -3.975 -1.887 1.00 91.56 69 LYS A O 1
ATOM 518 N N . LEU A 1 70 ? 7.550 -5.273 -0.469 1.00 91.31 70 LEU A N 1
ATOM 519 C CA . LEU A 1 70 ? 8.629 -6.217 -0.171 1.00 91.31 70 LEU A CA 1
ATOM 520 C C . LEU A 1 70 ? 9.029 -7.057 -1.394 1.00 91.31 70 LEU A C 1
ATOM 522 O O . LEU A 1 70 ? 10.210 -7.328 -1.590 1.00 91.31 70 LEU A O 1
ATOM 526 N N . GLU A 1 71 ? 8.072 -7.405 -2.256 1.00 91.12 71 GLU A N 1
ATOM 527 C CA . GLU A 1 71 ? 8.309 -8.195 -3.472 1.00 91.12 71 GLU A CA 1
ATOM 528 C C . GLU A 1 71 ? 8.859 -7.373 -4.649 1.00 91.12 71 GLU A C 1
ATOM 530 O O . GLU A 1 71 ? 9.403 -7.938 -5.599 1.00 91.12 71 GLU A O 1
ATOM 535 N N . ASN A 1 72 ? 8.716 -6.041 -4.625 1.00 90.31 72 ASN A N 1
ATOM 536 C CA . ASN A 1 72 ? 9.060 -5.173 -5.758 1.00 90.31 72 ASN A CA 1
ATOM 537 C C . ASN A 1 72 ? 10.037 -4.021 -5.403 1.00 90.31 72 ASN A C 1
ATOM 539 O O . ASN A 1 72 ? 9.845 -2.902 -5.892 1.00 90.31 72 ASN A O 1
ATOM 543 N N . PRO A 1 73 ? 11.118 -4.244 -4.624 1.00 85.94 73 PRO A N 1
ATOM 544 C CA . PRO A 1 73 ? 11.993 -3.166 -4.151 1.00 85.94 73 PRO A CA 1
ATOM 545 C C . PRO A 1 73 ? 12.681 -2.412 -5.298 1.00 85.94 73 PRO A C 1
ATOM 547 O O . PRO A 1 73 ? 12.736 -1.185 -5.287 1.00 85.94 73 PRO A O 1
ATOM 550 N N . GLY A 1 74 ? 13.138 -3.119 -6.339 1.00 85.50 74 GLY A N 1
ATOM 551 C CA . GLY A 1 74 ? 13.791 -2.495 -7.497 1.00 85.50 74 GLY A CA 1
ATOM 552 C C . GLY A 1 74 ? 12.850 -1.631 -8.343 1.00 85.50 74 GLY A C 1
ATOM 553 O O . GLY A 1 74 ? 13.256 -0.583 -8.843 1.00 85.50 74 GLY A O 1
ATOM 554 N N . LEU A 1 75 ? 11.578 -2.029 -8.470 1.00 86.25 75 LEU A N 1
ATOM 555 C CA . LEU A 1 75 ? 10.558 -1.228 -9.156 1.00 86.25 75 LEU A CA 1
ATOM 556 C C . LEU A 1 75 ? 10.287 0.074 -8.398 1.00 86.25 75 LEU A C 1
ATOM 558 O O . LEU A 1 75 ? 10.127 1.127 -9.010 1.00 86.25 75 LEU A O 1
ATOM 562 N N . LEU A 1 76 ? 10.238 -0.002 -7.070 1.00 83.75 76 LEU A N 1
ATOM 563 C CA . LEU A 1 76 ? 9.924 1.142 -6.224 1.00 83.75 76 LEU A CA 1
ATOM 564 C C . LEU A 1 76 ? 11.083 2.133 -6.162 1.00 83.75 76 LEU A C 1
ATOM 566 O O . LEU A 1 76 ? 10.860 3.313 -6.414 1.00 83.75 76 LEU A O 1
ATOM 570 N N . ALA A 1 77 ? 12.315 1.647 -5.989 1.00 82.06 77 ALA A N 1
ATOM 571 C CA . ALA A 1 77 ? 13.513 2.480 -6.083 1.00 82.06 77 ALA A CA 1
ATOM 572 C C . ALA A 1 77 ? 13.607 3.188 -7.449 1.00 82.06 77 ALA A C 1
ATOM 574 O O . ALA A 1 77 ? 13.923 4.376 -7.534 1.00 82.06 77 ALA A O 1
ATOM 575 N N . ALA A 1 78 ? 13.265 2.486 -8.537 1.00 81.75 78 ALA A N 1
ATOM 576 C CA . ALA A 1 78 ? 13.245 3.080 -9.870 1.00 81.75 78 ALA A CA 1
ATOM 577 C C . ALA A 1 78 ? 12.180 4.180 -10.027 1.00 81.75 78 ALA A C 1
ATOM 579 O O . ALA A 1 78 ? 12.421 5.118 -10.783 1.00 81.75 78 ALA A O 1
ATOM 580 N N . ARG A 1 79 ? 11.038 4.094 -9.327 1.00 76.81 79 ARG A N 1
ATOM 581 C CA . ARG A 1 79 ? 9.989 5.132 -9.335 1.00 76.81 79 ARG A CA 1
ATOM 582 C C . ARG A 1 79 ? 10.336 6.336 -8.464 1.00 76.81 79 ARG A C 1
ATOM 584 O O . ARG A 1 79 ? 10.050 7.458 -8.866 1.00 76.81 79 ARG A O 1
ATOM 591 N N . GLU A 1 80 ? 10.936 6.123 -7.295 1.00 71.50 80 GLU A N 1
ATOM 592 C CA . GLU A 1 80 ? 11.351 7.215 -6.401 1.00 71.50 80 GLU A CA 1
ATOM 593 C C . GLU A 1 80 ? 12.379 8.126 -7.081 1.00 71.50 80 GLU A C 1
ATOM 595 O O . GLU A 1 80 ? 12.266 9.349 -7.016 1.00 71.50 80 GLU A O 1
ATOM 600 N N . SER A 1 81 ? 13.299 7.540 -7.858 1.00 69.69 81 SER A N 1
ATOM 601 C CA . SER A 1 81 ? 14.274 8.300 -8.652 1.00 69.69 81 SER A CA 1
ATOM 602 C C . SER A 1 81 ? 13.655 9.233 -9.706 1.00 69.69 81 SER A C 1
ATOM 604 O O . SER A 1 81 ? 14.326 10.156 -10.163 1.00 69.69 81 SER A O 1
ATOM 606 N N . SER A 1 82 ? 12.381 9.035 -10.071 1.00 65.38 82 SER A N 1
ATOM 607 C CA . SER A 1 82 ? 11.666 9.862 -11.053 1.00 65.38 82 SER A CA 1
ATOM 608 C C . SER A 1 82 ? 10.991 11.103 -10.438 1.00 65.38 82 SER A C 1
ATOM 610 O O . SER A 1 82 ? 10.335 11.850 -11.161 1.00 65.38 82 SER A O 1
ATOM 612 N N . GLY A 1 83 ? 11.106 11.347 -9.121 1.00 63.44 83 GLY A N 1
ATOM 613 C CA . GLY A 1 83 ? 10.636 12.587 -8.473 1.00 63.44 83 GLY A CA 1
ATOM 614 C C . GLY A 1 83 ? 9.118 12.823 -8.532 1.00 63.44 83 GLY A C 1
ATOM 615 O O . GLY A 1 83 ? 8.652 13.958 -8.442 1.00 63.44 83 GLY A O 1
ATOM 616 N N . THR A 1 84 ? 8.328 11.765 -8.728 1.00 67.56 84 THR A N 1
ATOM 617 C CA . THR A 1 84 ? 6.869 11.864 -8.869 1.00 67.56 84 THR A CA 1
ATOM 618 C C . THR A 1 84 ? 6.210 12.214 -7.535 1.00 67.56 84 THR A C 1
ATOM 620 O O . THR A 1 84 ? 6.506 11.598 -6.513 1.00 67.56 84 THR A O 1
ATOM 623 N N . ASN A 1 85 ? 5.256 13.151 -7.540 1.00 78.50 85 ASN A N 1
ATOM 624 C CA . ASN A 1 85 ? 4.433 13.437 -6.365 1.00 78.50 85 ASN A CA 1
ATOM 625 C C . ASN A 1 85 ? 3.566 12.211 -6.016 1.00 78.50 85 ASN A C 1
ATOM 627 O O . ASN A 1 85 ? 2.540 11.968 -6.655 1.00 78.50 85 ASN A O 1
ATOM 631 N N . LEU A 1 86 ? 3.982 11.452 -4.996 1.00 78.69 86 LEU A N 1
ATOM 632 C CA . LEU A 1 86 ? 3.323 10.220 -4.554 1.00 78.69 86 LEU A CA 1
ATOM 633 C C . LEU A 1 86 ? 1.837 10.434 -4.241 1.00 78.69 86 LEU A C 1
ATOM 635 O O . LEU A 1 86 ? 1.012 9.618 -4.644 1.00 78.69 86 LEU A O 1
ATOM 639 N N . LEU A 1 87 ? 1.491 11.538 -3.573 1.00 84.56 87 LEU A N 1
ATOM 640 C CA . LEU A 1 87 ? 0.110 11.828 -3.175 1.00 84.56 87 LEU A CA 1
ATOM 641 C C . LEU A 1 87 ? -0.793 12.131 -4.376 1.00 84.56 87 LEU A C 1
ATOM 643 O O . LEU A 1 87 ? -1.996 11.904 -4.309 1.00 84.56 87 LEU A O 1
ATOM 647 N N . ALA A 1 88 ? -0.216 12.610 -5.480 1.00 85.62 88 ALA A N 1
ATOM 648 C CA . ALA A 1 88 ? -0.932 12.855 -6.729 1.00 85.62 88 ALA A CA 1
ATOM 649 C C . ALA A 1 88 ? -0.981 11.620 -7.645 1.00 85.62 88 ALA A C 1
ATOM 651 O O . ALA A 1 88 ? -1.627 11.654 -8.694 1.00 85.62 88 ALA A O 1
ATOM 652 N N . ALA A 1 89 ? -0.298 10.527 -7.290 1.00 83.69 89 ALA A N 1
ATOM 653 C CA . ALA A 1 89 ? -0.243 9.351 -8.141 1.00 83.69 89 ALA A CA 1
ATOM 654 C C . ALA A 1 89 ? -1.631 8.676 -8.223 1.00 83.69 89 ALA A C 1
ATOM 656 O O . ALA A 1 89 ? -2.236 8.401 -7.183 1.00 83.69 89 ALA A O 1
ATOM 657 N N . PRO A 1 90 ? -2.133 8.313 -9.423 1.00 85.31 90 PRO A N 1
ATOM 658 C CA . PRO A 1 90 ? -3.484 7.761 -9.575 1.00 85.31 90 PRO A CA 1
ATOM 659 C C . PRO A 1 90 ? -3.750 6.508 -8.734 1.00 85.31 90 PRO A C 1
ATOM 661 O O . PRO A 1 90 ? -4.845 6.313 -8.215 1.00 85.31 90 PRO A O 1
ATOM 664 N N . HIS A 1 91 ? -2.739 5.650 -8.572 1.00 84.94 91 HIS A N 1
ATOM 665 C CA . HIS A 1 91 ? -2.862 4.462 -7.735 1.00 84.94 91 HIS A CA 1
ATOM 666 C C . HIS A 1 91 ? -2.953 4.818 -6.247 1.00 84.94 91 HIS A C 1
ATOM 668 O O . HIS A 1 91 ? -3.728 4.187 -5.540 1.00 84.94 91 HIS A O 1
ATOM 674 N N . TYR A 1 92 ? -2.204 5.823 -5.785 1.00 89.56 92 TYR A N 1
ATOM 675 C CA . TYR A 1 92 ? -2.250 6.283 -4.402 1.00 89.56 92 TYR A CA 1
ATOM 676 C C . TYR A 1 92 ? -3.636 6.839 -4.075 1.00 89.56 92 TYR A C 1
ATOM 678 O O . TYR A 1 92 ? -4.258 6.392 -3.116 1.00 89.56 92 TYR A O 1
ATOM 686 N N . LEU A 1 93 ? -4.148 7.740 -4.923 1.00 92.44 93 LEU A N 1
ATOM 687 C CA . LEU A 1 93 ? -5.476 8.342 -4.769 1.00 92.44 93 LEU A CA 1
ATOM 688 C C . LEU A 1 93 ? -6.590 7.293 -4.745 1.00 92.44 93 LEU A C 1
ATOM 690 O O . LEU A 1 93 ? -7.506 7.382 -3.936 1.00 92.44 93 LEU A O 1
ATOM 694 N N . TRP A 1 94 ? -6.493 6.270 -5.593 1.00 92.12 94 TRP A N 1
ATOM 695 C CA . TRP A 1 94 ? -7.477 5.193 -5.618 1.00 92.12 94 TRP A CA 1
ATOM 696 C C . TRP A 1 94 ? -7.461 4.336 -4.343 1.00 92.12 94 TRP A C 1
ATOM 698 O O . TRP A 1 94 ? -8.512 4.025 -3.792 1.00 92.12 94 TRP A O 1
ATOM 708 N N . VAL A 1 95 ? -6.285 3.957 -3.833 1.00 93.81 95 VAL A N 1
ATOM 709 C CA . VAL A 1 95 ? -6.218 3.210 -2.563 1.00 93.81 95 VAL A CA 1
ATOM 710 C C . VAL A 1 95 ? -6.686 4.078 -1.399 1.00 93.81 95 VAL A C 1
ATOM 712 O O . VAL A 1 95 ? -7.399 3.600 -0.519 1.00 93.81 95 VAL A O 1
ATOM 715 N N . HIS A 1 96 ? -6.310 5.355 -1.406 1.00 96.50 96 HIS A N 1
ATOM 716 C CA . HIS A 1 96 ? -6.751 6.330 -0.416 1.00 96.50 96 HIS A CA 1
ATOM 717 C C . HIS A 1 96 ? -8.277 6.451 -0.381 1.00 96.50 96 HIS A C 1
ATOM 719 O O . HIS A 1 96 ? -8.845 6.385 0.709 1.00 96.50 96 HIS A O 1
ATOM 725 N N . SER A 1 97 ? -8.949 6.519 -1.537 1.00 96.25 97 SER A N 1
ATOM 726 C CA . SER A 1 97 ? -10.415 6.577 -1.586 1.00 96.25 97 SER A CA 1
ATOM 727 C C . SER A 1 97 ? -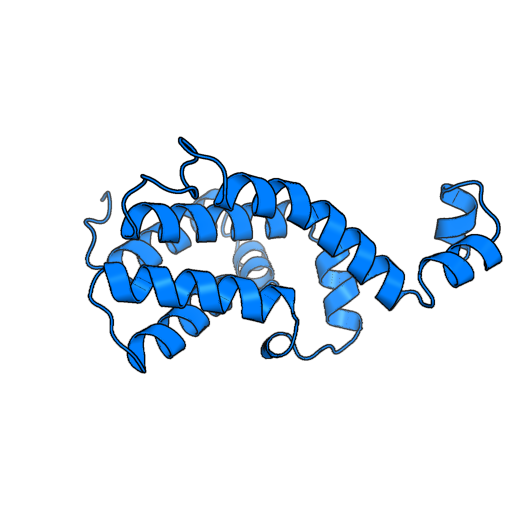11.058 5.303 -1.032 1.00 96.25 97 SER A C 1
ATOM 729 O O . SER A 1 97 ? -11.963 5.390 -0.211 1.00 96.25 97 SER A O 1
ATOM 731 N N . VAL A 1 98 ? -10.534 4.122 -1.390 1.00 95.69 98 VAL A N 1
ATOM 732 C CA . VAL A 1 98 ? -11.015 2.837 -0.846 1.00 95.69 98 VAL A CA 1
ATOM 733 C C . VAL A 1 98 ? -10.878 2.790 0.679 1.00 95.69 98 VAL A C 1
ATOM 735 O O . VAL A 1 98 ? -11.790 2.336 1.368 1.00 95.69 98 VAL A O 1
ATOM 738 N N . LEU A 1 99 ? -9.752 3.260 1.225 1.00 97.12 99 LEU A N 1
ATOM 739 C CA . LEU A 1 99 ? -9.560 3.316 2.674 1.00 97.12 99 LEU A CA 1
ATOM 740 C C . LEU A 1 99 ? -10.502 4.320 3.339 1.00 97.12 99 LEU A C 1
ATOM 742 O O . LEU A 1 99 ? -11.022 4.009 4.404 1.00 97.12 99 LEU A O 1
ATOM 746 N N . CYS A 1 100 ? -10.762 5.479 2.727 1.00 97.94 100 CYS A N 1
ATOM 747 C CA . CYS A 1 100 ? -11.739 6.437 3.250 1.00 97.94 100 CYS A CA 1
ATOM 748 C C . CYS A 1 100 ? -13.132 5.802 3.366 1.00 97.94 100 CYS A C 1
ATOM 750 O O . CYS A 1 100 ? -13.728 5.848 4.441 1.00 97.94 100 CYS A O 1
ATOM 752 N N . ASP A 1 101 ? -13.600 5.131 2.311 1.00 96.69 101 ASP A N 1
ATOM 753 C CA . ASP A 1 101 ? -14.913 4.475 2.293 1.00 96.69 101 ASP A CA 1
ATOM 754 C C . ASP A 1 101 ? -15.035 3.389 3.376 1.00 96.69 101 ASP A C 1
ATOM 756 O O . ASP A 1 101 ? -16.092 3.209 3.985 1.00 96.69 101 ASP A O 1
ATOM 760 N N . LEU A 1 102 ? -13.955 2.644 3.630 1.00 97.00 102 LEU A N 1
ATOM 761 C CA . LEU A 1 102 ? -13.912 1.624 4.681 1.00 97.00 102 LEU A CA 1
ATOM 762 C C . LEU A 1 102 ? -13.824 2.236 6.085 1.00 97.00 102 LEU A C 1
ATOM 764 O O . LEU A 1 102 ? -14.456 1.732 7.013 1.00 97.00 102 LEU A O 1
ATOM 768 N N . LEU A 1 103 ? -13.068 3.324 6.251 1.00 97.81 103 LEU A N 1
ATOM 769 C CA . LEU A 1 103 ? -12.941 4.043 7.520 1.00 97.81 103 LEU A CA 1
ATOM 770 C C . LEU A 1 103 ? -14.288 4.634 7.961 1.00 97.81 103 LEU A C 1
ATOM 772 O O . LEU A 1 103 ? -14.649 4.554 9.136 1.00 97.81 103 LEU A O 1
ATOM 776 N N . GLU A 1 104 ? -15.087 5.136 7.020 1.00 97.00 104 GLU A N 1
ATOM 777 C CA . GLU A 1 104 ? -16.438 5.616 7.317 1.00 97.00 104 GLU A CA 1
ATOM 778 C C . GLU A 1 104 ? -17.389 4.500 7.764 1.00 97.00 104 GLU A C 1
ATOM 780 O O . GLU A 1 104 ? -18.230 4.725 8.640 1.00 97.00 104 GLU A O 1
ATOM 785 N N . GLN A 1 105 ? -17.234 3.286 7.223 1.00 95.56 105 GLN A N 1
ATOM 786 C CA . GLN A 1 105 ? -18.018 2.112 7.628 1.00 95.56 105 GLN A CA 1
ATOM 787 C C . GLN A 1 105 ? -17.709 1.656 9.058 1.00 95.56 105 GLN A C 1
ATOM 789 O O . GLN A 1 105 ? -18.585 1.094 9.712 1.00 95.56 105 GLN A O 1
ATOM 794 N N . VAL A 1 106 ? -16.503 1.927 9.566 1.00 95.75 106 VAL A N 1
ATOM 795 C CA . VAL A 1 106 ? -16.129 1.652 10.967 1.00 95.75 106 VAL A CA 1
ATOM 796 C C . VAL A 1 106 ? -16.373 2.849 11.897 1.00 95.75 106 VAL A C 1
ATOM 798 O O . VAL A 1 106 ? -15.963 2.832 13.053 1.00 95.75 106 VAL A O 1
ATOM 801 N N . GLY A 1 107 ? -17.058 3.893 11.416 1.00 95.31 107 GLY A N 1
ATOM 802 C CA . GLY A 1 107 ? -17.472 5.045 12.222 1.00 95.31 107 GLY A CA 1
ATOM 803 C C . GLY A 1 107 ? -16.478 6.209 12.267 1.00 95.31 107 GLY A C 1
ATOM 804 O O . GLY A 1 107 ? -16.780 7.228 12.889 1.00 95.31 107 GLY A O 1
ATOM 805 N N . ILE A 1 108 ? -15.336 6.122 11.578 1.00 95.81 108 ILE A N 1
ATOM 806 C CA . ILE A 1 108 ? -14.389 7.237 11.448 1.00 95.81 108 ILE A CA 1
ATOM 807 C C . ILE A 1 108 ? -14.872 8.129 10.304 1.00 95.81 108 ILE A C 1
ATOM 809 O O . ILE A 1 108 ? -14.763 7.770 9.138 1.00 95.81 108 ILE A O 1
ATOM 813 N N . ARG A 1 109 ? -15.435 9.296 10.626 1.00 93.44 109 ARG A N 1
ATOM 814 C CA . ARG A 1 109 ? -16.015 10.219 9.634 1.00 93.44 109 ARG A CA 1
ATOM 815 C C . ARG A 1 109 ? -14.994 11.221 9.097 1.00 93.44 109 ARG A C 1
ATOM 817 O O . ARG A 1 109 ? -13.967 11.482 9.724 1.00 93.44 109 ARG A O 1
ATOM 824 N N . ALA A 1 110 ? -15.279 11.804 7.935 1.00 91.00 110 ALA A N 1
ATOM 825 C CA . ALA A 1 110 ? -14.504 12.921 7.402 1.00 91.00 110 ALA A CA 1
ATOM 826 C C . ALA A 1 110 ? -14.511 14.133 8.369 1.00 91.00 110 ALA A C 1
ATOM 828 O O . ALA A 1 110 ? -15.518 14.369 9.040 1.00 91.00 110 ALA A O 1
ATOM 829 N N . PRO A 1 111 ? -13.410 14.911 8.453 1.00 94.56 111 PRO A N 1
ATOM 830 C CA . PRO A 1 111 ? -12.156 14.767 7.699 1.00 94.56 111 PRO A CA 1
ATOM 831 C C . PRO A 1 111 ? -11.178 13.740 8.298 1.00 94.56 111 PRO A C 1
ATOM 833 O O . PRO A 1 111 ? -10.167 13.421 7.672 1.00 94.56 111 PRO A O 1
ATOM 836 N N . SER A 1 112 ? -11.468 13.182 9.479 1.00 96.56 112 SER A N 1
ATOM 837 C CA . SER A 1 112 ? -10.591 12.213 10.151 1.00 96.56 112 SER A CA 1
ATOM 838 C C . SER A 1 112 ? -10.338 10.970 9.300 1.00 96.56 112 SER A C 1
ATOM 840 O O . SER A 1 112 ? -9.213 10.489 9.268 1.00 96.56 112 SER A O 1
ATOM 842 N N . ALA A 1 113 ? -11.334 10.491 8.546 1.00 97.06 113 ALA A N 1
ATOM 843 C CA . ALA A 1 113 ? -11.159 9.378 7.605 1.00 97.06 113 ALA A CA 1
ATOM 844 C C . ALA A 1 113 ? -10.055 9.656 6.568 1.00 97.06 113 ALA A C 1
ATOM 846 O O . ALA A 1 113 ? -9.180 8.821 6.348 1.00 97.06 113 ALA A O 1
ATOM 847 N N . GLN A 1 114 ? -10.055 10.859 5.986 1.00 96.75 114 GLN A N 1
ATOM 848 C CA . GLN A 1 114 ? -9.092 11.267 4.959 1.00 96.75 114 GLN A CA 1
ATOM 849 C C . GLN A 1 114 ? -7.676 11.339 5.529 1.00 96.75 114 GLN A C 1
ATOM 851 O O . GLN A 1 114 ? -6.731 10.828 4.923 1.00 96.75 114 GLN A O 1
ATOM 856 N N . TYR A 1 115 ? -7.538 11.939 6.714 1.00 97.06 115 TYR A N 1
ATOM 857 C CA . TYR A 1 115 ? -6.259 12.041 7.409 1.00 97.06 115 TYR A CA 1
ATOM 858 C C . TYR A 1 115 ? -5.737 10.664 7.842 1.00 97.06 115 TYR A C 1
ATOM 860 O O . TYR A 1 115 ? -4.585 10.325 7.574 1.00 97.06 115 TYR A O 1
ATOM 868 N N . THR A 1 116 ? -6.592 9.833 8.441 1.00 97.19 116 THR A N 1
ATOM 869 C CA . THR A 1 116 ? -6.235 8.476 8.873 1.00 97.19 116 THR A CA 1
ATOM 870 C C . THR A 1 116 ? -5.827 7.597 7.692 1.00 97.19 116 THR A C 1
ATOM 872 O O . THR A 1 116 ? -4.843 6.868 7.798 1.00 97.19 116 THR A O 1
ATOM 875 N N . ALA A 1 117 ? -6.498 7.692 6.540 1.00 97.31 117 ALA A N 1
ATOM 876 C CA . ALA A 1 117 ? -6.085 6.972 5.336 1.00 97.31 117 ALA A CA 1
ATOM 877 C C . ALA A 1 117 ? -4.666 7.372 4.887 1.00 97.31 117 ALA A C 1
ATOM 879 O O . ALA A 1 117 ? -3.850 6.499 4.588 1.00 97.31 117 ALA A O 1
ATOM 880 N N . HIS A 1 118 ? -4.328 8.669 4.900 1.00 96.25 118 HIS A N 1
ATOM 881 C CA . HIS A 1 118 ? -2.962 9.121 4.615 1.00 96.25 118 HIS A CA 1
ATOM 882 C C . HIS A 1 118 ? -1.950 8.609 5.641 1.00 96.25 118 HIS A C 1
ATOM 884 O O . HIS A 1 118 ? -0.871 8.175 5.246 1.00 96.25 118 HIS A O 1
ATOM 890 N N . LEU A 1 119 ? -2.296 8.619 6.931 1.00 95.62 119 LEU A N 1
ATOM 891 C CA . LEU A 1 119 ? -1.434 8.115 8.001 1.00 95.62 119 LEU A CA 1
ATOM 892 C C . LEU A 1 119 ? -1.107 6.627 7.799 1.00 95.62 119 LEU A C 1
ATOM 894 O O . LEU A 1 119 ? 0.060 6.240 7.833 1.00 95.62 119 LEU A O 1
ATOM 898 N N . LEU A 1 120 ? -2.124 5.804 7.524 1.00 96.25 120 LEU A N 1
ATOM 899 C CA . LEU A 1 120 ? -1.962 4.367 7.286 1.00 96.25 120 LEU A CA 1
ATOM 900 C C . LEU A 1 120 ? -1.110 4.088 6.037 1.00 96.25 120 LEU A C 1
ATOM 902 O O . LEU A 1 120 ? -0.218 3.242 6.071 1.00 96.25 120 LEU A O 1
ATOM 906 N N . LEU A 1 121 ? -1.335 4.825 4.944 1.00 94.69 121 LEU A N 1
ATOM 907 C CA . LEU A 1 121 ? -0.528 4.701 3.725 1.00 94.69 121 LEU A CA 1
ATOM 908 C C . LEU A 1 121 ? 0.904 5.219 3.910 1.00 94.69 121 LEU A C 1
ATOM 910 O O . LEU A 1 121 ? 1.841 4.656 3.340 1.00 94.69 121 LEU A O 1
ATOM 914 N N . GLY A 1 122 ? 1.083 6.268 4.713 1.00 91.94 122 GLY A N 1
ATOM 915 C CA . GLY A 1 122 ? 2.385 6.808 5.099 1.00 91.94 122 GLY A CA 1
ATOM 916 C C . GLY A 1 122 ? 3.202 5.813 5.923 1.00 91.94 122 GLY A C 1
ATOM 917 O O . GLY A 1 122 ? 4.396 5.660 5.680 1.00 91.94 122 GLY A O 1
ATOM 918 N N . GLY A 1 123 ? 2.547 5.040 6.798 1.00 91.62 123 GLY A N 1
ATOM 919 C CA . GLY A 1 123 ? 3.156 3.930 7.545 1.00 91.62 123 GLY A CA 1
ATOM 920 C C . GLY A 1 123 ? 3.690 2.788 6.670 1.00 91.62 123 GLY A C 1
ATOM 921 O O . GLY A 1 123 ? 4.374 1.897 7.163 1.00 91.62 123 GLY A O 1
ATOM 922 N N . LEU A 1 124 ? 3.415 2.822 5.366 1.00 91.69 124 LEU A N 1
ATOM 923 C CA . LEU A 1 124 ? 3.935 1.881 4.384 1.00 91.69 124 LEU A CA 1
ATOM 924 C C . LEU A 1 124 ? 4.984 2.505 3.461 1.00 91.69 124 LEU A C 1
ATOM 926 O O . LEU A 1 124 ? 5.329 1.870 2.469 1.00 91.69 124 LEU A O 1
ATOM 930 N N . HIS A 1 125 ? 5.450 3.739 3.673 1.00 88.50 125 HIS A N 1
ATOM 931 C CA . HIS A 1 125 ? 6.398 4.384 2.754 1.00 88.50 125 HIS A CA 1
ATOM 932 C 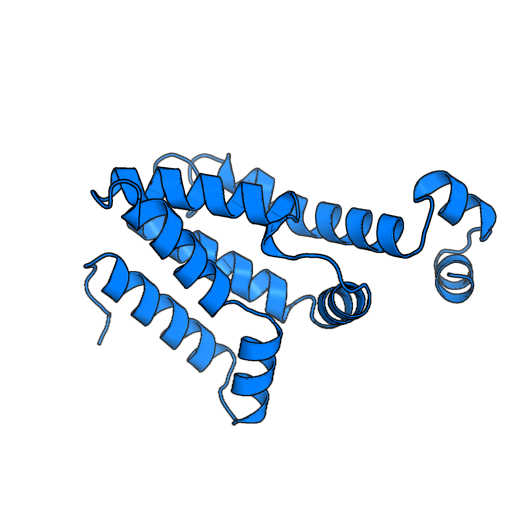C . HIS A 1 125 ? 7.637 3.504 2.502 1.00 88.50 125 HIS A C 1
ATOM 934 O O . HIS A 1 125 ? 8.119 2.834 3.413 1.00 88.50 125 HIS A O 1
ATOM 940 N N . VAL A 1 126 ? 8.148 3.467 1.265 1.00 87.31 126 VAL A N 1
ATOM 941 C CA . VAL A 1 126 ? 9.256 2.559 0.912 1.00 87.31 126 VAL A CA 1
ATOM 942 C C . VAL A 1 126 ? 10.526 2.902 1.674 1.00 87.31 126 VAL A C 1
ATOM 944 O O . VAL A 1 126 ? 11.148 1.998 2.224 1.00 87.31 126 VAL A O 1
ATOM 947 N N . GLU A 1 127 ? 10.847 4.189 1.804 1.00 87.75 127 GLU A N 1
ATOM 948 C CA . GLU A 1 127 ? 11.974 4.637 2.630 1.00 87.75 127 GLU A CA 1
ATOM 949 C C . GLU A 1 127 ? 11.828 4.234 4.104 1.00 87.75 127 GLU A C 1
ATOM 951 O O . GLU A 1 127 ? 12.809 3.839 4.725 1.00 87.75 127 GLU A O 1
ATOM 956 N N . LEU A 1 128 ? 10.607 4.259 4.658 1.00 91.00 128 LEU A N 1
ATOM 957 C CA . LEU A 1 128 ? 10.354 3.806 6.029 1.00 91.00 128 LEU A CA 1
ATOM 958 C C . LEU A 1 128 ? 10.609 2.300 6.161 1.00 91.00 128 LEU A C 1
ATOM 960 O O . LEU A 1 128 ? 11.312 1.873 7.073 1.00 91.00 128 LEU A O 1
ATOM 964 N N . ILE A 1 129 ? 10.079 1.494 5.236 1.00 93.00 129 ILE A N 1
ATOM 965 C CA . ILE A 1 129 ? 10.309 0.042 5.217 1.00 93.00 129 ILE A CA 1
ATOM 966 C C . ILE A 1 129 ? 11.809 -0.254 5.082 1.00 93.00 129 ILE A C 1
ATOM 968 O O . ILE A 1 129 ? 12.337 -1.102 5.800 1.00 93.00 129 ILE A O 1
ATOM 972 N N . ALA A 1 130 ? 12.508 0.455 4.194 1.00 90.94 130 ALA A N 1
ATOM 973 C CA . ALA A 1 130 ? 13.946 0.309 4.003 1.00 90.94 130 ALA A CA 1
ATOM 974 C C . ALA A 1 130 ? 14.735 0.685 5.267 1.00 90.94 130 ALA A C 1
ATOM 976 O O . ALA A 1 130 ? 15.627 -0.063 5.666 1.00 90.94 130 ALA A O 1
ATOM 977 N N . ALA A 1 131 ? 14.375 1.787 5.931 1.00 93.12 131 ALA A N 1
ATOM 978 C CA . ALA A 1 131 ? 14.998 2.224 7.177 1.00 93.12 131 ALA A CA 1
ATOM 979 C C . ALA A 1 131 ? 14.797 1.208 8.313 1.00 93.12 131 ALA A C 1
ATOM 981 O O . ALA A 1 131 ? 15.757 0.882 9.007 1.00 93.12 131 ALA A O 1
ATOM 982 N N . LEU A 1 132 ? 13.591 0.646 8.459 1.00 95.19 132 LEU A N 1
ATOM 983 C CA . LEU A 1 132 ? 13.300 -0.397 9.453 1.00 95.19 132 LEU A CA 1
ATOM 984 C C . LEU A 1 132 ? 14.112 -1.675 9.199 1.00 95.19 132 LEU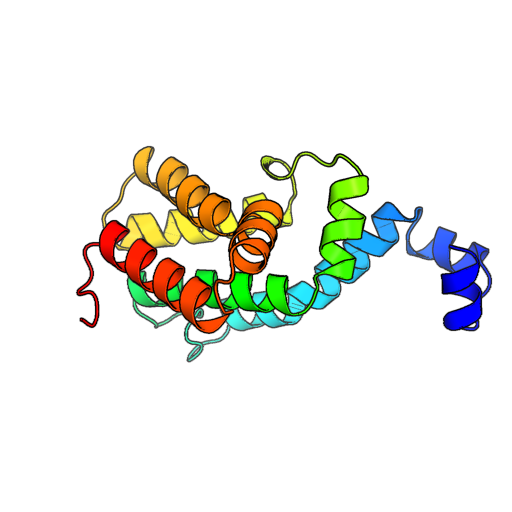 A C 1
ATOM 986 O O . LEU A 1 132 ? 14.674 -2.258 10.128 1.00 95.19 132 LEU A O 1
ATOM 990 N N . LYS A 1 133 ? 14.233 -2.097 7.934 1.00 94.44 133 LYS A N 1
ATOM 991 C CA . LYS A 1 133 ? 15.095 -3.234 7.569 1.00 94.44 133 LYS A CA 1
ATOM 992 C C . LYS A 1 133 ? 16.564 -2.936 7.880 1.00 94.44 133 LYS A C 1
ATOM 994 O O . LYS A 1 133 ? 17.260 -3.797 8.411 1.00 94.44 133 LYS A O 1
ATOM 999 N N . ALA A 1 134 ? 17.030 -1.717 7.602 1.00 95.06 134 ALA A N 1
ATOM 1000 C CA . ALA A 1 134 ? 18.395 -1.290 7.907 1.00 95.06 134 ALA A CA 1
ATOM 1001 C C . ALA A 1 134 ? 18.682 -1.217 9.418 1.00 95.06 134 ALA A C 1
ATOM 1003 O O . ALA A 1 134 ? 19.815 -1.459 9.827 1.00 95.06 134 ALA A O 1
ATOM 1004 N N . SER A 1 135 ? 17.672 -0.950 10.256 1.00 96.56 135 SER A N 1
ATOM 1005 C CA . SER A 1 135 ? 17.791 -1.006 11.720 1.00 96.56 135 SER A CA 1
ATOM 1006 C C . SER A 1 135 ? 17.690 -2.421 12.305 1.00 96.56 135 SER A C 1
ATOM 1008 O O . SER A 1 135 ? 17.711 -2.573 13.523 1.00 96.56 135 SER A O 1
ATOM 1010 N N . GLY A 1 136 ? 17.577 -3.456 11.466 1.00 96.75 136 GLY A N 1
ATOM 1011 C CA . GLY A 1 136 ? 17.541 -4.858 11.888 1.00 96.75 136 GLY A CA 1
ATOM 1012 C C . GLY A 1 136 ? 16.144 -5.442 12.112 1.00 96.75 136 GLY A C 1
ATOM 1013 O O . GLY A 1 136 ? 16.050 -6.582 12.560 1.00 96.75 136 GLY A O 1
ATOM 1014 N N . CYS A 1 137 ? 15.062 -4.721 11.792 1.00 97.25 137 CYS A N 1
ATOM 1015 C CA . CYS A 1 137 ? 13.715 -5.291 11.848 1.00 97.25 137 CYS A CA 1
ATOM 1016 C C . CYS A 1 137 ? 13.524 -6.317 10.725 1.00 97.25 137 CYS A C 1
ATOM 1018 O O . CYS A 1 137 ? 13.773 -6.033 9.549 1.00 97.25 137 CYS A O 1
ATOM 1020 N N . SER A 1 138 ? 13.031 -7.503 11.077 1.00 96.62 138 SER A N 1
ATOM 1021 C CA . SER A 1 138 ? 12.627 -8.501 10.093 1.00 96.62 138 SER A CA 1
ATOM 1022 C C . SER A 1 138 ? 11.332 -8.085 9.385 1.00 96.62 138 SER A C 1
ATOM 1024 O O . SER A 1 138 ? 10.572 -7.235 9.853 1.00 96.62 138 SER A O 1
ATOM 1026 N N . GLU A 1 139 ? 11.026 -8.717 8.250 1.00 95.19 139 GLU A N 1
ATOM 1027 C CA . GLU A 1 139 ? 9.745 -8.493 7.563 1.00 95.19 139 GLU A CA 1
ATOM 1028 C C . GLU A 1 139 ? 8.544 -8.910 8.425 1.00 95.19 139 GLU A C 1
ATOM 1030 O O . GLU A 1 139 ? 7.472 -8.312 8.319 1.00 95.19 139 GLU A O 1
ATOM 1035 N N . ALA A 1 140 ? 8.734 -9.893 9.312 1.00 96.00 140 ALA A N 1
ATOM 1036 C CA . ALA A 1 140 ? 7.732 -10.298 10.289 1.00 96.00 140 ALA A CA 1
ATOM 1037 C C . ALA A 1 140 ? 7.493 -9.201 11.338 1.00 96.00 140 ALA A C 1
ATOM 1039 O O . ALA A 1 140 ? 6.337 -8.889 11.622 1.00 96.00 140 ALA A O 1
ATOM 1040 N N . ASP A 1 141 ? 8.554 -8.558 11.837 1.00 96.44 141 ASP A N 1
ATOM 1041 C CA . ASP A 1 141 ? 8.441 -7.449 12.796 1.00 96.44 141 ASP A CA 1
ATOM 1042 C C . ASP A 1 141 ? 7.694 -6.260 12.185 1.00 96.44 141 ASP A C 1
ATOM 1044 O O . ASP A 1 141 ? 6.782 -5.708 12.801 1.00 96.44 141 ASP A O 1
ATOM 1048 N N . ILE A 1 142 ? 8.034 -5.897 10.943 1.00 96.25 142 ILE A N 1
ATOM 1049 C CA . ILE A 1 142 ? 7.384 -4.795 10.217 1.00 96.25 142 ILE A CA 1
ATOM 1050 C C . ILE A 1 142 ? 5.901 -5.105 9.994 1.00 96.25 142 ILE A C 1
ATOM 1052 O O . ILE A 1 142 ? 5.048 -4.248 10.232 1.00 96.25 142 ILE A O 1
ATOM 1056 N N . ARG A 1 143 ? 5.571 -6.335 9.577 1.00 96.00 143 ARG A N 1
ATOM 1057 C CA . ARG A 1 143 ? 4.180 -6.771 9.400 1.00 96.00 143 ARG A CA 1
ATOM 1058 C C . ARG A 1 143 ? 3.406 -6.723 10.710 1.00 96.00 143 ARG A C 1
ATOM 1060 O O . ARG A 1 143 ? 2.308 -6.173 10.745 1.00 96.00 143 ARG A O 1
ATOM 1067 N N . HIS A 1 144 ? 3.979 -7.264 11.779 1.00 95.38 144 HIS A N 1
ATOM 1068 C CA . HIS A 1 144 ? 3.355 -7.262 13.094 1.00 95.38 144 HIS A CA 1
ATOM 1069 C C . HIS A 1 144 ? 3.099 -5.831 13.588 1.00 95.38 144 HIS A C 1
ATOM 1071 O O . HIS A 1 144 ? 1.989 -5.510 14.014 1.00 95.38 144 HIS A O 1
ATOM 1077 N N . ALA A 1 145 ? 4.086 -4.939 13.456 1.00 94.56 145 ALA A N 1
ATOM 1078 C CA . ALA A 1 145 ? 3.954 -3.533 13.826 1.00 94.56 145 ALA A CA 1
ATOM 1079 C C . ALA A 1 145 ? 2.873 -2.812 13.006 1.00 94.56 145 ALA A C 1
ATOM 1081 O O . ALA A 1 145 ? 2.064 -2.074 13.575 1.00 94.56 145 ALA A O 1
ATOM 1082 N N . LEU A 1 146 ? 2.812 -3.055 11.692 1.00 95.50 146 LEU A N 1
ATOM 1083 C CA . LEU A 1 146 ? 1.780 -2.512 10.808 1.00 95.50 146 LEU A CA 1
ATOM 1084 C C . LEU A 1 146 ? 0.378 -2.956 11.243 1.00 95.50 146 LEU A C 1
ATOM 1086 O O . LEU A 1 146 ? -0.494 -2.112 11.450 1.00 95.50 146 LEU A O 1
ATOM 1090 N N . VAL A 1 147 ? 0.167 -4.266 11.404 1.00 94.31 147 VAL A N 1
ATOM 1091 C CA . VAL A 1 147 ? -1.137 -4.840 11.773 1.00 94.31 147 VAL A CA 1
ATOM 1092 C C . VAL A 1 147 ? -1.568 -4.359 13.156 1.00 94.31 147 VAL A C 1
ATOM 1094 O O . VAL A 1 147 ? -2.699 -3.906 13.320 1.00 94.31 147 VAL A O 1
ATOM 1097 N N . SER A 1 148 ? -0.665 -4.391 14.139 1.00 94.62 148 SER A N 1
ATOM 1098 C CA . SER A 1 148 ? -0.945 -3.922 15.500 1.00 94.62 148 SER A CA 1
ATOM 1099 C C . SER A 1 148 ? -1.312 -2.435 15.519 1.00 94.62 148 SER A C 1
ATOM 1101 O O . SER A 1 148 ? -2.303 -2.045 16.138 1.00 94.62 148 SER A O 1
ATOM 1103 N N . THR A 1 149 ? -0.578 -1.600 14.775 1.00 94.50 149 THR A N 1
ATOM 1104 C CA . THR A 1 149 ? -0.860 -0.159 14.669 1.00 94.50 149 THR A CA 1
ATOM 1105 C C . THR A 1 149 ? -2.205 0.101 13.997 1.00 94.50 149 THR A C 1
ATOM 1107 O O . THR A 1 149 ? -3.008 0.872 14.521 1.00 94.50 149 THR A O 1
ATOM 1110 N N . ALA A 1 150 ? -2.491 -0.572 12.879 1.00 95.12 150 ALA A N 1
ATOM 1111 C CA . ALA A 1 150 ? -3.764 -0.443 12.177 1.00 95.12 150 ALA A CA 1
ATOM 1112 C C . ALA A 1 150 ? -4.941 -0.853 13.073 1.00 95.12 150 ALA A C 1
ATOM 1114 O O . ALA A 1 150 ? -5.906 -0.105 13.198 1.00 95.12 150 ALA A O 1
ATOM 1115 N N . ARG A 1 151 ? -4.836 -1.989 13.774 1.00 94.56 151 ARG A N 1
ATOM 1116 C CA . ARG A 1 151 ? -5.861 -2.448 14.722 1.00 94.56 151 ARG A CA 1
ATOM 1117 C C . ARG A 1 151 ? -6.104 -1.439 15.845 1.00 94.56 151 ARG A C 1
ATOM 1119 O O . ARG A 1 151 ? -7.259 -1.135 16.122 1.00 94.56 151 ARG A O 1
ATOM 1126 N N . ARG A 1 152 ? -5.052 -0.848 16.427 1.00 94.06 152 ARG A N 1
ATOM 1127 C CA . ARG A 1 152 ? -5.187 0.211 17.451 1.00 94.06 152 ARG A CA 1
ATOM 1128 C C . ARG A 1 152 ? -5.916 1.442 16.922 1.00 94.06 152 ARG A C 1
ATOM 1130 O O . ARG A 1 152 ? -6.805 1.948 17.595 1.00 94.06 152 ARG A O 1
ATOM 1137 N N . VAL A 1 153 ? -5.569 1.897 15.717 1.00 93.06 153 VAL A N 1
ATOM 1138 C CA . VAL A 1 153 ? -6.245 3.027 15.053 1.00 93.06 153 VAL A CA 1
ATOM 1139 C C . VAL A 1 153 ? -7.728 2.726 14.815 1.00 93.06 153 VAL A C 1
ATOM 1141 O O . VAL A 1 153 ? -8.563 3.615 14.948 1.00 93.06 153 VAL A O 1
ATOM 1144 N N . LEU A 1 154 ? -8.059 1.472 14.503 1.00 92.69 154 LEU A N 1
ATOM 1145 C CA . LEU A 1 154 ? -9.427 1.008 14.262 1.00 92.69 154 LEU A CA 1
ATOM 1146 C C . LEU A 1 154 ? -10.194 0.641 15.546 1.00 92.69 154 LEU A C 1
ATOM 1148 O O . LEU A 1 154 ? -11.348 0.231 15.457 1.00 92.69 154 LEU A O 1
ATOM 1152 N N . GLY A 1 155 ? -9.576 0.746 16.729 1.00 88.31 155 GLY A N 1
ATOM 1153 C CA . GLY A 1 155 ? -10.183 0.317 17.995 1.00 88.31 155 GLY A CA 1
ATOM 1154 C C . GLY A 1 155 ? -10.407 -1.198 18.100 1.00 88.31 155 GLY A C 1
ATOM 1155 O O . GLY A 1 155 ? -11.236 -1.643 18.891 1.00 88.31 155 GLY A O 1
ATOM 1156 N N . MET A 1 156 ? -9.696 -1.996 17.299 1.00 82.56 156 MET A N 1
ATOM 1157 C CA . MET A 1 156 ? -9.758 -3.456 17.327 1.00 82.56 156 MET A CA 1
ATOM 1158 C C . MET A 1 156 ? -8.861 -4.030 18.435 1.00 82.56 156 MET A C 1
ATOM 1160 O O . MET A 1 156 ? -7.822 -3.439 18.748 1.00 82.56 156 MET A O 1
ATOM 1164 N N . PRO A 1 157 ? -9.189 -5.217 18.982 1.00 75.00 157 PRO A N 1
ATOM 1165 C CA . PRO A 1 157 ? -8.285 -5.937 19.871 1.00 75.00 157 PRO A CA 1
ATOM 1166 C C . PRO A 1 157 ? -6.946 -6.201 19.171 1.00 75.00 157 PRO A C 1
ATOM 1168 O O . PRO A 1 157 ? -6.903 -6.695 18.041 1.00 75.00 157 PRO A O 1
ATOM 1171 N N . THR A 1 158 ? -5.839 -5.874 19.832 1.00 69.94 158 THR A N 1
ATOM 1172 C CA . THR A 1 158 ? -4.514 -6.327 19.402 1.00 69.94 158 THR A CA 1
ATOM 1173 C C . THR A 1 158 ? -4.256 -7.699 19.999 1.00 69.94 158 THR A C 1
ATOM 1175 O O . THR A 1 158 ? -4.314 -7.830 21.223 1.00 69.94 158 THR A O 1
ATOM 1178 N N . ASP A 1 159 ? -3.962 -8.694 19.158 1.00 64.38 159 ASP A N 1
ATOM 1179 C CA . ASP A 1 159 ? -3.445 -9.973 19.649 1.00 64.38 159 ASP A CA 1
ATOM 1180 C C . ASP A 1 159 ? -2.149 -9.656 20.410 1.00 64.38 159 ASP A C 1
ATOM 1182 O O . ASP A 1 159 ? -1.279 -8.952 19.888 1.00 64.38 159 ASP A O 1
ATOM 1186 N N . THR A 1 160 ? -2.131 -10.016 21.694 1.00 47.31 160 THR A N 1
ATOM 1187 C CA . THR A 1 160 ? -1.056 -9.692 22.645 1.00 47.31 160 THR A CA 1
ATOM 1188 C C . THR A 1 160 ? 0.007 -10.772 22.610 1.00 47.31 160 THR A C 1
ATOM 1190 O O . THR A 1 160 ? -0.385 -11.955 22.495 1.00 47.31 160 THR A O 1
#

pLDDT: mean 90.16, std 7.56, range [47.31, 97.94]